Protein 4HDD (pdb70)

Secondary structure (DSSP, 8-state):
-----SSHHHHHHHHH--TTS---------------S-GGGHHHHHHHHHHHHH-TT-HHHHT-

Foldseek 3Di:
DDDDDPDVVVVVVVQVVVVVVDHDDDDDDDDDDDDDPDVVCVVVVVVVVVVCVVPVPPCVNVVD

Radius of gyration: 19.25 Å; Cα contacts (8 Å, |Δi|>4): 17; chains: 1; bounding box: 50×25×36 Å

GO terms:
  GO:0042802 identical protein binding (F, IPI)
  GO:0005886 plasma membrane (C, IDA)
  GO:0004252 serine-type endopeptidase activity (F, IDA)
  GO:0006508 proteolysis (P, IDA)
  GO:0004175 endopeptidase activity (F, IMP)
  GO:0006508 proteolysis (P, IMP)

Organism: Escherichia coli (strain K12) (NCBI:txid83333)

Solvent-accessible surface area: 6335 Å² total

Sequence (64 aa):
LLITSSFANPRVAQAFVDYATQGVILTIQQHNQSDVWLADESQAERVRAEELARFLENPADPRYLAA

B-factor: mean 21.72, std 10.85, range [8.59, 74.93]

InterPro domains:
  IPR022732 Peptidase S54, GlpG peptidase, N-terminal [PF12122] (1-82)
  IPR022764 Peptidase S54, rhomboid domain [PF01694] (133-268)
  IPR023662 Rhomboid protease GlpG [MF_01594] (1-274)
  IPR023662 Rhomboid protease GlpG [TIGR04239] (4-269)
  IPR035952 Rhomboid-like superfamily [G3DSA:1.20.1540.10] (91-271)
  IPR035952 Rhomboid-like superfamily [SSF144091] (92-267)
  IPR038236 GlpG peptidase, N-terminal domain superfamily [G3DSA:3.30.70.2350] (1-67)

Structure (mmCIF, N/CA/C/O backbone):
data_4HDD
#
_entry.id   4HDD
#
_cell.length_a   51.760
_cell.length_b   51.760
_cell.length_c   91.560
_cell.angle_alpha   90.000
_cell.angle_beta   90.000
_cell.angle_gamma   90.000
#
_symmetry.space_group_name_H-M   'I 4 2 2'
#
loop_
_entity.id
_entity.type
_entity.pdbx_description
1 polymer 'Rhomboid protease GlpG'
2 non-polymer 'ACETATE ION'
3 water water
#
loop_
_atom_site.group_PDB
_atom_site.id
_atom_site.type_symbol
_atom_site.label_atom_id
_atom_site.label_alt_id
_atom_site.label_comp_id
_atom_site.label_asym_id
_atom_site.label_entity_id
_atom_site.label_seq_id
_atom_site.pdbx_PDB_ins_code
_atom_site.Cartn_x
_atom_site.Cartn_y
_atom_site.Cartn_z
_atom_site.occupancy
_atom_site.B_iso_or_equiv
_atom_site.auth_seq_id
_atom_site.auth_comp_id
_atom_site.auth_asym_id
_atom_site.auth_atom_id
_atom_site.pdbx_PDB_model_num
ATOM 1 N N . LEU A 1 1 ? 18.094 22.539 39.775 1.00 18.37 2 LEU A N 1
ATOM 2 C CA A LEU A 1 1 ? 16.968 23.016 38.978 0.58 21.68 2 LEU A CA 1
ATOM 3 C CA B LEU A 1 1 ? 16.963 23.017 38.988 0.42 21.74 2 LEU A CA 1
ATOM 4 C C . LEU A 1 1 ? 15.789 22.040 38.932 1.00 17.40 2 LEU A C 1
ATOM 5 O O . LEU A 1 1 ? 15.954 20.816 38.974 1.00 13.79 2 LEU A O 1
ATOM 51 N N . ILE A 1 3 ? 13.170 20.335 36.930 1.00 12.90 4 ILE A N 1
ATOM 52 C CA . ILE A 1 3 ? 13.015 19.903 35.550 1.00 12.20 4 ILE A CA 1
AT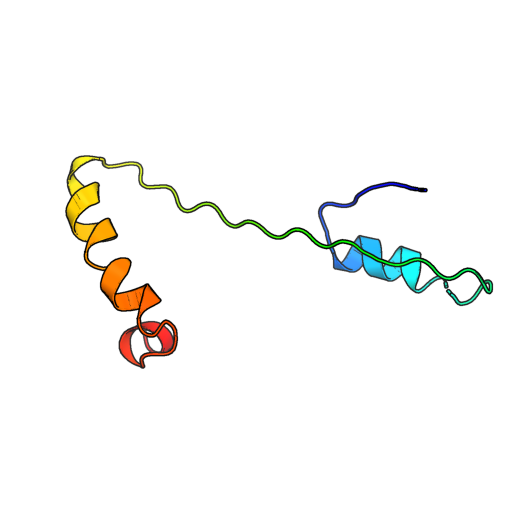OM 53 C C . ILE A 1 3 ? 11.570 19.941 35.076 1.00 13.01 4 ILE A C 1
ATOM 54 O O . ILE A 1 3 ? 11.259 20.497 34.021 1.00 15.75 4 ILE A O 1
ATOM 70 N N . THR A 1 4 ? 10.700 19.316 35.871 1.00 10.88 5 THR A N 1
ATOM 71 C CA . THR A 1 4 ? 9.290 19.239 35.538 1.00 12.36 5 THR A CA 1
ATOM 72 C C . THR A 1 4 ? 8.541 18.688 36.747 1.00 10.84 5 THR A C 1
ATOM 73 O O . THR A 1 4 ? 9.114 18.463 37.807 1.00 11.11 5 THR A O 1
ATOM 84 N N . SER A 1 5 ? 7.250 18.493 36.553 1.00 11.53 6 SER A N 1
ATOM 85 C CA A SER A 1 5 ? 6.408 17.836 37.531 0.48 10.69 6 SER A CA 1
ATOM 86 C CA B SER A 1 5 ? 6.378 17.873 37.537 0.52 13.83 6 SER A CA 1
ATOM 87 C C . SER A 1 5 ? 5.445 16.876 36.841 1.00 12.08 6 SER A C 1
ATOM 88 O O . S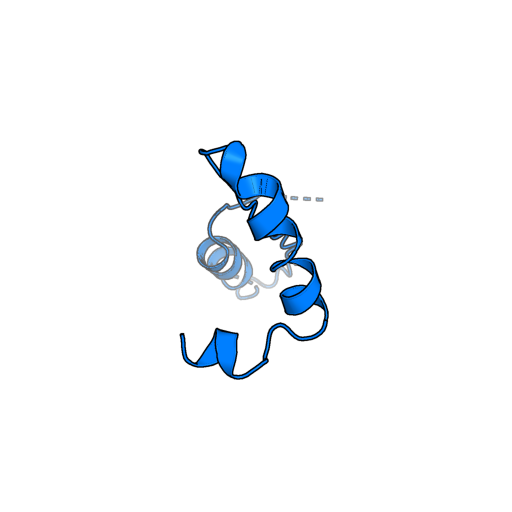ER A 1 5 ? 5.054 17.087 35.686 1.00 14.32 6 SER A O 1
ATOM 103 N N . PHE A 1 6 ? 5.076 15.825 37.551 1.00 10.35 7 PHE A N 1
ATOM 104 C CA . PHE A 1 6 ? 4.120 14.848 37.096 1.00 10.39 7 PHE A CA 1
ATOM 105 C C . PHE A 1 6 ? 3.050 14.671 38.156 1.00 11.81 7 PHE A C 1
ATOM 106 O O . PHE A 1 6 ? 3.358 14.597 39.344 1.00 12.26 7 PHE A O 1
ATOM 123 N N . ALA A 1 7 ? 1.799 14.502 37.743 1.00 12.65 8 ALA A N 1
ATOM 124 C CA . ALA A 1 7 ? 0.751 14.112 38.675 1.00 12.56 8 ALA A CA 1
ATOM 125 C C . ALA A 1 7 ? 0.970 12.689 39.181 1.00 12.55 8 ALA A C 1
ATOM 126 O O . ALA A 1 7 ? 0.765 12.399 40.377 1.00 17.25 8 ALA A O 1
ATOM 133 N N . ASN A 1 8 ? 1.341 11.769 38.290 1.00 13.51 9 ASN A N 1
ATOM 134 C CA . ASN A 1 8 ? 1.425 10.353 38.636 1.00 14.77 9 ASN A CA 1
ATOM 135 C C . ASN A 1 8 ? 2.830 10.045 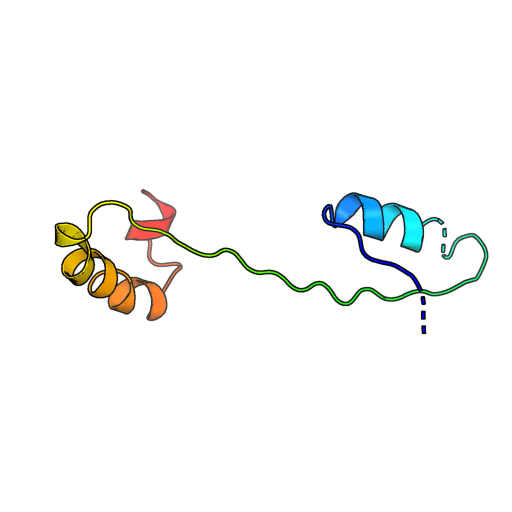39.169 1.00 14.29 9 ASN A C 1
ATOM 136 O O . ASN A 1 8 ? 3.816 10.176 38.452 1.00 12.83 9 ASN A O 1
ATOM 147 N N . PRO A 1 9 ? 2.928 9.677 40.455 1.00 14.68 10 PRO A N 1
ATOM 148 C CA . PRO A 1 9 ? 4.265 9.449 41.017 1.00 14.30 10 PRO A CA 1
ATOM 149 C C . PRO A 1 9 ? 5.026 8.290 40.392 1.00 14.04 10 PRO A C 1
ATOM 150 O O . PRO A 1 9 ? 6.258 8.309 40.373 1.00 13.51 10 PRO A O 1
ATOM 161 N N . ARG A 1 10 ? 4.312 7.303 39.873 1.00 13.81 11 ARG A N 1
ATOM 162 C CA . ARG A 1 10 ? 4.965 6.169 39.227 1.00 16.27 11 ARG A CA 1
ATOM 163 C C . ARG A 1 10 ? 5.567 6.580 37.885 1.00 14.01 11 ARG A C 1
ATOM 164 O O . ARG A 1 10 ? 6.596 6.062 37.485 1.00 13.43 11 ARG A O 1
ATOM 185 N N . VAL A 1 11 ? 4.904 7.513 37.203 1.00 12.10 12 VAL A N 1
ATOM 186 C CA . VAL A 1 11 ? 5.432 8.075 35.950 1.00 11.06 12 VAL A CA 1
ATOM 187 C C . VAL A 1 11 ? 6.695 8.883 36.261 1.00 9.79 12 VAL A C 1
ATOM 188 O O . VAL A 1 11 ? 7.711 8.708 35.624 1.00 10.24 12 VAL A O 1
ATOM 201 N N . ALA A 1 12 ? 6.650 9.732 37.268 1.00 10.19 13 ALA A N 1
ATOM 202 C CA . ALA A 1 12 ? 7.858 10.484 37.670 1.00 9.16 13 ALA A CA 1
ATOM 203 C C . ALA A 1 12 ? 8.989 9.532 38.008 1.00 9.68 13 ALA A C 1
ATOM 204 O O . ALA A 1 12 ? 10.107 9.715 37.579 1.00 9.66 13 ALA A O 1
ATOM 211 N N . GLN A 1 13 ? 8.694 8.494 38.788 1.00 10.44 14 GLN A N 1
ATOM 212 C CA . GLN A 1 13 ? 9.724 7.568 39.220 1.00 11.21 14 GLN A CA 1
ATOM 213 C C . GLN A 1 13 ? 10.296 6.781 38.032 1.00 10.26 14 GLN A C 1
ATOM 214 O O . GLN A 1 13 ? 11.463 6.485 38.015 1.00 10.68 14 GLN A O 1
ATOM 228 N N . ALA A 1 14 ? 9.479 6.438 37.036 1.00 10.68 15 ALA A N 1
ATOM 229 C CA . ALA A 1 14 ? 9.986 5.765 35.827 1.00 11.91 15 ALA A CA 1
ATOM 230 C C . ALA A 1 14 ? 11.023 6.633 35.129 1.00 10.35 15 ALA A C 1
ATOM 231 O O . ALA A 1 14 ? 12.036 6.136 34.652 1.00 11.77 15 ALA A O 1
ATOM 238 N N . PHE A 1 15 ? 10.748 7.936 35.023 1.00 9.47 16 PHE A N 1
ATOM 239 C CA . PHE A 1 15 ? 11.697 8.852 34.396 1.00 9.55 16 PHE A CA 1
ATOM 240 C C . PHE A 1 15 ? 13.012 8.913 35.209 1.00 9.23 16 PHE A C 1
ATOM 241 O O . PHE A 1 15 ? 14.117 8.829 34.641 1.00 10.99 16 PHE A O 1
ATOM 258 N N . VAL A 1 16 ? 12.885 9.058 36.524 1.00 8.90 17 VAL A N 1
ATOM 259 C CA . VAL A 1 16 ? 14.033 9.116 37.427 1.00 9.86 17 VAL A CA 1
ATOM 260 C C . VAL A 1 16 ? 14.834 7.829 37.330 1.00 10.32 17 VAL A C 1
ATOM 261 O O . VAL A 1 16 ? 16.054 7.863 37.189 1.00 11.05 17 VAL A O 1
ATOM 274 N N . ASP A 1 17 ? 14.156 6.687 37.309 1.00 9.76 18 ASP A N 1
ATOM 275 C CA . ASP A 1 17 ? 14.847 5.405 37.236 1.00 11.80 18 ASP A CA 1
ATOM 276 C C . ASP A 1 17 ? 15.597 5.282 35.924 1.00 11.56 18 ASP A C 1
ATOM 277 O O . ASP A 1 17 ? 16.734 4.826 35.882 1.00 13.36 18 ASP A O 1
ATOM 286 N N . TYR A 1 18 ? 14.964 5.712 34.848 1.00 11.60 19 TYR A N 1
ATOM 287 C CA . TYR A 1 18 ? 15.627 5.626 33.545 1.00 12.57 19 TYR A CA 1
ATOM 288 C C . TYR A 1 18 ? 16.873 6.523 33.552 1.00 11.30 19 TYR A C 1
ATOM 289 O O . TYR A 1 18 ? 17.946 6.117 33.124 1.00 13.85 19 TYR A O 1
ATOM 324 N N . ALA A 1 20 ? 18.737 7.431 35.947 1.00 13.81 21 ALA A N 1
ATOM 325 C CA . ALA A 1 20 ? 19.792 6.843 36.757 1.00 15.90 21 ALA A CA 1
ATOM 326 C C . ALA A 1 20 ? 20.597 5.836 35.942 1.00 18.13 21 ALA A C 1
ATOM 327 O O . ALA A 1 20 ? 21.800 5.711 36.166 1.00 19.86 21 ALA A O 1
ATOM 334 N N . THR A 1 21 ? 19.967 5.124 34.999 1.0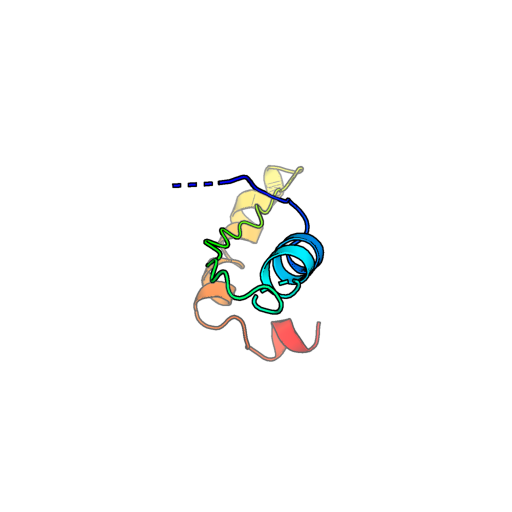0 19.14 22 THR A N 1
ATOM 335 C CA . THR A 1 21 ? 20.703 4.139 34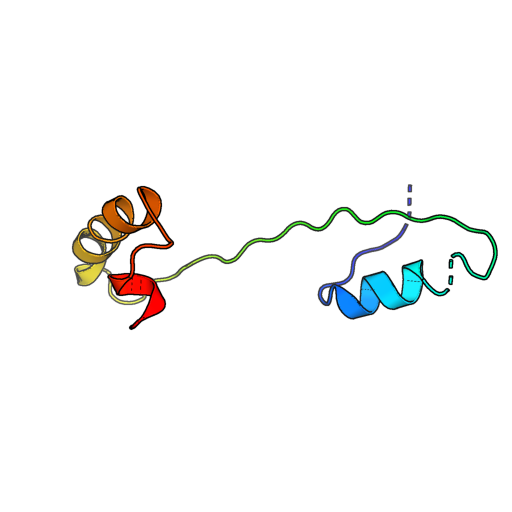.189 1.00 22.57 22 THR A CA 1
ATOM 336 C C . THR A 1 21 ? 21.619 4.837 33.184 1.00 24.50 22 THR A C 1
ATOM 337 O O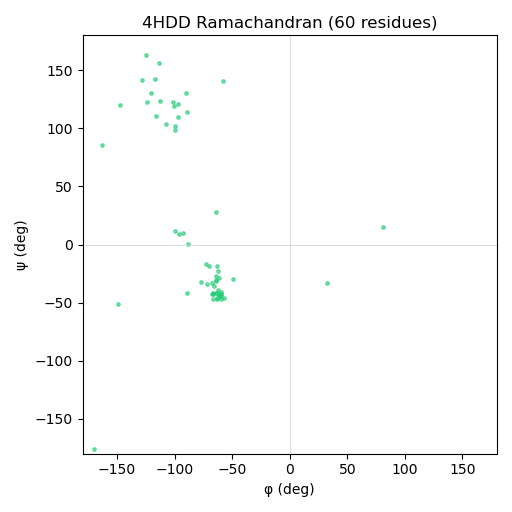 . THR A 1 21 ? 22.565 4.238 32.627 1.00 25.84 22 THR A O 1
ATOM 348 N N . GLN A 1 22 ? 21.353 6.113 32.959 1.00 25.27 23 GLN A N 1
ATOM 349 C CA . GLN A 1 22 ? 22.211 6.930 32.120 1.00 26.85 23 GLN A CA 1
ATOM 350 C C . GLN A 1 22 ? 23.208 7.730 32.946 1.00 25.41 23 GLN A C 1
ATOM 351 O O . GLN A 1 22 ? 23.896 8.592 32.405 1.00 28.65 23 GLN A O 1
ATOM 365 N N . GLY A 1 23 ? 23.297 7.449 34.245 1.00 25.32 24 GLY A N 1
ATOM 366 C CA . GLY A 1 23 ? 24.264 8.120 35.103 1.00 25.03 24 GLY A CA 1
ATOM 367 C C . GLY A 1 23 ? 23.880 9.505 35.596 1.00 24.92 24 GLY A C 1
ATOM 368 O O . GLY A 1 23 ? 24.709 10.259 36.121 1.00 28.19 24 GLY A O 1
ATOM 372 N N . VAL A 1 24 ? 22.613 9.850 35.461 1.00 19.71 25 VAL A N 1
ATOM 373 C CA . VAL A 1 24 ? 22.113 11.129 35.935 1.00 17.77 25 VAL A CA 1
ATOM 374 C C . VAL A 1 24 ? 21.169 10.903 37.100 1.00 14.97 25 VAL A C 1
ATOM 375 O O . VAL A 1 24 ? 20.174 10.206 36.963 1.00 15.95 25 VAL A O 1
ATOM 388 N N . ILE A 1 25 ? 21.467 11.531 38.221 1.00 16.13 26 ILE A N 1
ATOM 389 C CA . ILE A 1 25 ? 20.702 11.347 39.445 1.00 15.40 26 ILE A CA 1
ATOM 390 C C . ILE A 1 25 ? 19.732 12.506 39.661 1.00 13.61 26 ILE A C 1
ATOM 391 O O . ILE A 1 25 ? 20.131 13.670 39.736 1.00 14.81 26 ILE A O 1
ATOM 407 N N . LEU A 1 26 ? 18.453 12.171 39.701 1.00 11.54 27 LEU A N 1
ATOM 408 C CA . LEU A 1 26 ? 17.383 13.121 39.939 1.00 9.92 27 LEU A CA 1
ATOM 409 C C . LEU A 1 26 ? 16.758 12.751 41.286 1.00 10.11 27 LEU A C 1
ATOM 410 O O . LEU A 1 26 ? 16.806 11.599 41.716 1.00 12.39 27 LEU A O 1
ATOM 426 N N . THR A 1 27 ? 16.127 13.720 41.934 1.00 9.05 28 THR A N 1
ATOM 427 C CA . THR A 1 27 ? 15.355 13.466 43.124 1.00 8.76 28 THR A CA 1
ATOM 428 C C . THR A 1 27 ? 13.947 13.998 42.914 1.00 8.59 28 THR A C 1
ATOM 429 O O . THR A 1 27 ? 13.666 14.763 41.988 1.00 10.08 28 THR A O 1
ATOM 440 N N . ILE A 1 28 ? 13.027 13.541 43.761 1.00 10.04 29 ILE A N 1
ATOM 441 C CA . ILE A 1 28 ? 11.623 13.911 43.658 1.00 9.72 29 ILE A CA 1
ATOM 442 C C . ILE A 1 28 ? 11.179 14.594 44.948 1.00 10.34 29 ILE A C 1
ATOM 443 O O . ILE A 1 28 ? 11.383 14.073 46.041 1.00 12.89 29 ILE A O 1
ATOM 459 N N . GLN A 1 29 ? 10.543 15.747 44.791 1.00 12.25 30 GLN A N 1
ATOM 460 C CA . GLN A 1 29 ? 9.819 16.388 45.845 1.00 14.48 30 GLN A CA 1
ATOM 461 C C . GLN A 1 29 ? 8.369 16.048 45.608 1.00 15.21 30 GLN A C 1
ATOM 462 O O . GLN A 1 29 ? 7.723 16.605 44.733 1.00 14.14 30 GLN A O 1
ATOM 476 N N . GLN A 1 30 ? 7.873 15.094 46.388 1.00 18.53 31 GLN A N 1
ATOM 477 C CA . GLN A 1 30 ? 6.530 14.562 46.217 1.00 2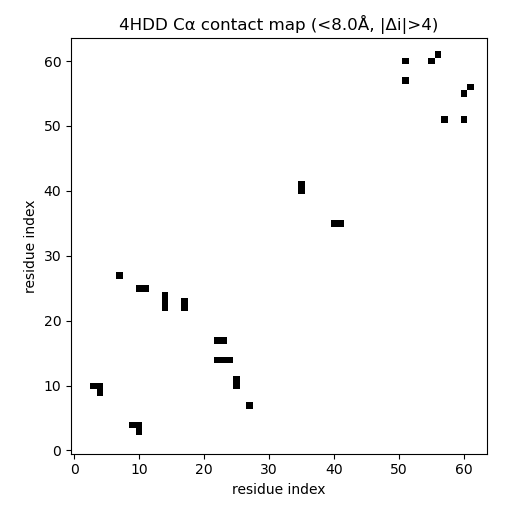1.40 31 GLN A CA 1
ATOM 478 C C . GLN A 1 30 ? 5.646 15.293 47.196 1.00 19.38 31 GLN A C 1
ATOM 479 O O . GLN A 1 30 ? 5.843 15.133 48.415 1.00 19.83 31 GLN A O 1
ATOM 493 N N . HIS A 1 31 ? 4.755 16.167 46.707 1.00 19.61 32 HIS A N 1
ATOM 494 C CA . HIS A 1 31 ? 3.843 16.858 47.601 1.00 22.34 32 HIS A CA 1
ATOM 495 C C . HIS A 1 31 ? 2.402 16.513 47.356 1.00 25.22 32 HIS A C 1
ATOM 496 O O . HIS A 1 31 ? 1.703 16.906 46.447 1.00 29.50 32 HIS A O 1
ATOM 511 N N . ASN A 1 32 ? 2.029 15.820 48.380 1.00 29.40 33 ASN A N 1
ATOM 512 C CA . ASN A 1 32 ? 0.898 15.005 48.525 1.00 30.00 33 ASN A CA 1
ATOM 513 C C . ASN A 1 32 ? -0.194 15.765 49.213 1.00 23.83 33 ASN A C 1
ATOM 514 O O . ASN A 1 32 ? 0.043 16.269 50.269 1.00 24.53 33 ASN A O 1
ATOM 525 N N . GLN A 1 33 ? -1.353 15.926 48.574 1.00 21.12 34 GLN A N 1
ATOM 526 C CA . GLN A 1 33 ? -2.462 16.529 49.306 1.00 19.68 34 GLN A CA 1
ATOM 527 C C . GLN A 1 33 ? -3.799 15.987 48.861 1.00 14.85 34 GLN A C 1
ATOM 528 O O . GLN A 1 33 ? -4.211 16.124 47.707 1.00 18.33 34 GLN A O 1
ATOM 542 N N . SER A 1 34 ? -4.490 15.390 49.814 1.00 11.78 35 SER A N 1
ATOM 543 C CA . SER A 1 34 ? -5.855 14.903 49.654 1.00 11.29 35 SER A CA 1
ATOM 544 C C . SER A 1 34 ? -6.813 15.790 50.414 1.00 10.95 35 SER A C 1
ATOM 545 O O . SER A 1 34 ? -6.864 15.728 51.634 1.00 11.24 35 SER A O 1
ATOM 553 N N . ASP A 1 35 ? -7.538 16.650 49.706 1.00 9.49 36 ASP A N 1
ATOM 554 C CA . ASP A 1 35 ? -8.458 17.595 50.355 1.00 10.90 36 ASP A CA 1
ATOM 555 C C . ASP A 1 35 ? -9.822 16.916 50.474 1.00 9.97 36 ASP A C 1
ATOM 556 O O . ASP A 1 35 ? -10.367 16.360 49.506 1.00 11.53 36 ASP A O 1
ATOM 565 N N . VAL A 1 36 ? -10.374 16.969 51.675 1.00 9.31 37 VAL A N 1
ATOM 566 C CA . VAL A 1 36 ? -11.612 16.304 51.995 1.00 8.85 37 VAL A CA 1
ATOM 567 C C . VAL A 1 36 ? -12.722 17.333 51.993 1.00 8.87 37 VAL A C 1
ATOM 568 O O . VAL A 1 36 ? -12.674 18.326 52.740 1.00 9.87 37 VAL A O 1
ATOM 581 N N . TRP A 1 37 ? -13.722 17.088 51.158 1.00 8.67 38 TRP A N 1
ATOM 582 C CA . TRP A 1 37 ? -14.827 18.019 50.899 1.00 9.40 38 TRP A CA 1
ATOM 583 C C . TRP A 1 37 ? -16.144 17.403 51.337 1.00 10.83 38 TRP A C 1
ATOM 584 O O . TRP A 1 37 ? -16.392 16.210 51.173 1.00 11.00 38 TRP A O 1
ATOM 605 N N . LEU A 1 38 ? -17.002 18.261 51.885 1.00 11.58 39 LEU A N 1
ATOM 606 C CA . LEU A 1 38 ? -18.338 17.892 52.316 1.00 12.06 39 LEU A CA 1
ATOM 607 C C . LEU A 1 38 ? -19.339 18.799 51.614 1.00 13.25 39 LEU A C 1
ATOM 608 O O . LEU A 1 38 ? -19.273 20.028 51.747 1.00 14.43 39 LEU A O 1
ATOM 624 N N . ALA A 1 39 ? -20.280 18.228 50.880 1.00 15.86 40 ALA A N 1
ATOM 625 C CA . ALA A 1 39 ? -21.269 19.048 50.170 1.00 18.61 40 ALA A CA 1
ATOM 626 C C . ALA A 1 39 ? -22.365 19.600 51.084 1.00 21.92 40 ALA A C 1
ATOM 627 O O . ALA A 1 39 ? -22.890 20.684 50.847 1.00 24.13 40 ALA A O 1
ATOM 634 N N . ASP A 1 40 ? -22.719 18.845 52.112 1.00 21.57 41 ASP A N 1
ATOM 635 C CA . ASP A 1 40 ? -23.874 19.160 52.944 1.00 24.72 41 ASP A CA 1
ATOM 636 C C . ASP A 1 40 ? -23.457 19.843 54.221 1.00 22.23 41 ASP A C 1
ATOM 637 O O . ASP A 1 40 ? -22.992 19.194 55.138 1.00 23.87 41 ASP A O 1
ATOM 646 N N . GLU A 1 41 ? -23.568 21.169 54.242 1.00 20.09 42 GLU A N 1
ATOM 647 C CA . GLU A 1 41 ? -22.987 21.966 55.307 1.00 18.94 42 GLU A CA 1
ATOM 648 C C . GLU A 1 41 ? -23.586 21.628 56.643 1.00 16.69 42 GLU A C 1
ATOM 649 O O . GLU A 1 41 ? -22.939 21.841 57.650 1.00 15.82 42 GLU A O 1
ATOM 661 N N . SER A 1 42 ? -24.790 21.063 56.677 1.00 15.66 43 SER A N 1
ATOM 662 C CA . SER A 1 42 ? -25.417 20.785 57.974 1.00 16.86 43 SER A CA 1
ATOM 663 C C . SER A 1 42 ? -24.711 19.661 58.717 1.00 16.04 43 SER A C 1
ATOM 664 O O . SER A 1 42 ? -24.877 19.538 59.928 1.00 17.88 43 SER A O 1
ATOM 672 N N . GLN A 1 43 ? -23.917 18.857 57.995 1.00 16.51 44 GLN A N 1
ATOM 673 C CA . GLN A 1 43 ? -23.124 17.776 58.591 1.00 17.73 44 GLN A CA 1
ATOM 674 C C . GLN A 1 43 ? -21.728 18.233 59.055 1.00 14.13 44 GLN A C 1
ATOM 675 O O . GLN A 1 43 ? -20.953 17.425 59.550 1.00 15.52 44 GLN A O 1
ATOM 689 N N . ALA A 1 44 ? -21.393 19.510 58.896 1.00 13.10 45 ALA A N 1
ATOM 690 C CA . ALA A 1 44 ? -20.011 19.936 59.146 1.00 12.66 45 ALA A CA 1
ATOM 691 C C . ALA A 1 44 ? -19.542 19.698 60.585 1.00 14.39 45 ALA A C 1
ATOM 692 O O . ALA A 1 44 ? -18.434 19.219 60.811 1.00 15.25 45 ALA A O 1
ATOM 699 N N . GLU A 1 45 ? -20.389 20.018 61.549 1.00 17.48 46 GLU A N 1
ATOM 700 C CA . GLU A 1 45 ? -19.979 19.919 62.934 1.00 19.97 46 GLU A CA 1
ATOM 701 C C . GLU A 1 45 ? -19.746 18.455 63.284 1.00 22.53 46 GLU A C 1
ATOM 702 O O . GLU A 1 45 ? -18.764 18.128 63.958 1.00 23.59 46 GLU A O 1
ATOM 712 N N . ARG A 1 46 ? -20.641 17.586 62.809 1.00 21.61 47 ARG A N 1
ATOM 713 C CA . ARG A 1 46 ? -20.531 16.154 63.047 1.00 24.81 47 ARG A CA 1
ATOM 714 C C . ARG A 1 46 ? -19.220 15.627 62.471 1.00 20.66 47 ARG A C 1
ATOM 715 O O . ARG A 1 46 ? -18.507 14.860 63.123 1.00 21.62 47 ARG A O 1
ATOM 736 N N . VAL A 1 47 ? -18.912 16.011 61.229 1.00 16.55 48 VAL A N 1
ATOM 737 C CA . VAL A 1 47 ? -17.674 15.570 60.586 1.00 12.63 48 VAL A CA 1
ATOM 738 C C . VAL A 1 47 ? -16.451 16.085 61.345 1.00 10.88 48 VAL A C 1
ATOM 739 O O . VAL A 1 47 ? -15.472 15.368 61.531 1.00 12.34 48 VAL A O 1
ATOM 752 N N . ARG A 1 48 ? -16.475 17.321 61.792 1.00 12.87 49 ARG A N 1
ATOM 753 C CA . ARG A 1 48 ? -15.327 17.878 62.504 1.00 13.92 49 ARG A CA 1
ATOM 754 C C . ARG A 1 48 ? -15.119 17.210 63.852 1.00 15.64 49 ARG A C 1
ATOM 755 O O . ARG A 1 48 ? -13.966 16.989 64.274 1.00 17.78 49 ARG A O 1
ATOM 776 N N . ALA A 1 49 ? -16.215 16.808 64.495 1.00 17.25 50 ALA A N 1
ATOM 777 C CA . ALA A 1 49 ? -16.103 16.060 65.764 1.00 17.98 50 ALA A CA 1
ATOM 778 C C . ALA A 1 49 ? -15.413 14.730 65.542 1.00 14.44 50 ALA A C 1
ATOM 779 O O . ALA A 1 49 ? -14.510 14.314 66.292 1.00 14.95 50 ALA A O 1
ATOM 786 N N . GLU A 1 50 ? -15.845 14.025 64.495 1.00 13.78 51 GLU A N 1
ATOM 787 C CA A GLU A 1 50 ? -15.235 12.729 64.162 0.52 11.33 51 GLU A CA 1
ATOM 788 C CA B GLU A 1 50 ? -15.240 12.745 64.168 0.48 13.29 51 GLU A CA 1
ATOM 789 C C . GLU A 1 50 ? -13.792 12.903 63.737 1.00 11.24 51 GLU A C 1
ATOM 790 O O . GLU A 1 50 ? -12.934 12.061 64.082 1.00 11.30 51 GLU A O 1
ATOM 813 N N . LEU A 1 51 ? -13.511 13.966 62.995 1.00 11.06 52 LEU A N 1
ATOM 814 C CA . LEU A 1 51 ? -12.146 14.213 62.549 1.00 11.21 52 LEU A CA 1
ATOM 815 C C . LEU A 1 51 ? -11.218 14.371 63.767 1.00 11.02 52 LEU A C 1
ATOM 816 O O . LEU A 1 51 ? -10.107 13.845 63.795 1.00 10.74 52 LEU A O 1
ATOM 832 N N . ALA A 1 52 ? -11.681 15.063 64.808 1.00 11.95 53 ALA A N 1
ATOM 833 C CA . ALA A 1 52 ? -10.853 15.245 66.001 1.00 12.39 53 ALA A CA 1
ATOM 834 C C . ALA A 1 52 ? -10.480 13.899 66.623 1.00 13.25 53 ALA A C 1
ATOM 835 O O . ALA A 1 52 ? -9.338 13.647 66.993 1.00 13.22 53 ALA A O 1
ATOM 842 N N . ARG A 1 53 ? -11.454 13.008 66.690 1.00 11.02 54 ARG A N 1
ATOM 843 C CA . ARG A 1 53 ? -11.215 11.671 67.223 1.00 11.35 54 ARG A CA 1
ATOM 844 C C . ARG A 1 53 ? -10.272 10.854 66.313 1.00 9.92 54 ARG A C 1
ATOM 845 O O . ARG A 1 53 ? -9.354 10.188 66.785 1.00 11.03 54 ARG A O 1
ATOM 866 N N . PHE A 1 54 ? -10.483 10.950 65.009 1.00 9.87 55 PHE A N 1
ATOM 867 C CA . PHE A 1 54 ? -9.674 10.240 64.027 1.00 9.32 55 PHE A CA 1
ATOM 868 C C . PHE A 1 54 ? -8.215 10.665 64.120 1.00 10.33 55 PHE A C 1
ATOM 869 O O . PHE A 1 54 ? -7.325 9.842 64.116 1.00 11.55 55 PHE A O 1
ATOM 886 N N . LEU A 1 55 ? -7.954 11.965 64.231 1.00 10.36 56 LEU A N 1
ATOM 887 C CA . LEU A 1 55 ? -6.585 12.494 64.244 1.00 11.43 56 LEU A CA 1
ATOM 888 C C . LEU A 1 55 ? -5.829 11.997 65.473 1.00 11.93 56 LEU A C 1
ATOM 889 O O . LEU A 1 55 ? -4.622 11.832 65.445 1.00 13.46 56 LEU A O 1
ATOM 905 N N . GLU A 1 56 ? -6.549 11.791 66.569 1.00 13.80 57 GLU A N 1
ATOM 906 C CA . GLU A 1 56 ? -5.927 11.289 67.798 1.00 16.30 57 GLU A CA 1
ATOM 907 C C . GLU A 1 56 ? -5.363 9.865 67.600 1.00 14.88 57 GLU A C 1
ATOM 908 O O . GLU A 1 56 ? -4.341 9.483 68.208 1.00 16.93 57 GLU A O 1
ATOM 920 N N . ASN A 1 57 ? -5.991 9.085 66.721 1.00 14.78 58 ASN A N 1
ATOM 921 C CA . ASN A 1 57 ? -5.496 7.759 66.349 1.00 17.63 58 ASN A CA 1
ATOM 922 C C . ASN A 1 57 ? -6.120 7.207 65.048 1.00 16.30 58 ASN A C 1
ATOM 923 O O . ASN A 1 57 ? -7.093 6.460 65.075 1.00 16.14 58 ASN A O 1
ATOM 934 N N . PRO A 1 58 ? -5.551 7.559 63.895 1.00 15.34 59 PRO A N 1
ATOM 935 C CA . PRO A 1 58 ? -6.134 7.141 62.608 1.00 16.98 59 PRO A CA 1
ATOM 936 C C . PRO A 1 58 ? -6.138 5.625 62.405 1.00 18.94 59 PRO A C 1
ATOM 937 O O . PRO A 1 58 ? -6.889 5.103 61.598 1.00 20.94 59 PRO A O 1
ATOM 948 N N . ALA A 1 59 ? -5.317 4.929 63.170 1.00 18.45 60 ALA A N 1
ATOM 949 C CA . ALA A 1 59 ? -5.209 3.477 63.041 1.00 20.01 60 ALA A CA 1
ATOM 950 C C . ALA A 1 59 ? -6.140 2.723 63.981 1.00 20.17 60 ALA A C 1
ATOM 951 O O . ALA A 1 59 ? -6.048 1.501 64.072 1.00 21.99 60 ALA A O 1
ATOM 958 N N . ASP A 1 60 ? -7.066 3.427 64.644 1.00 17.31 61 ASP A N 1
ATOM 959 C CA . ASP A 1 60 ? -8.012 2.764 65.552 1.00 18.07 61 ASP A CA 1
ATOM 960 C C . ASP A 1 60 ? -8.789 1.725 64.764 1.00 17.41 61 ASP A C 1
ATOM 961 O O . ASP A 1 60 ? -9.145 1.970 63.610 1.00 15.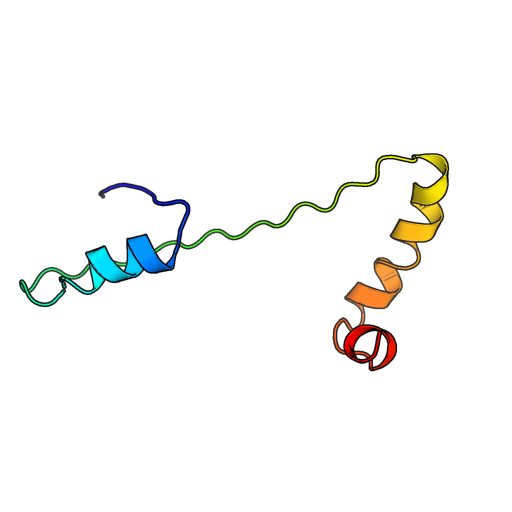97 61 ASP A O 1
ATOM 970 N N . PRO A 1 61 ? -9.053 0.553 65.373 1.00 17.72 62 PRO A N 1
ATOM 971 C CA . PRO A 1 61 ? -9.840 -0.465 64.689 1.00 16.42 62 PRO A CA 1
ATOM 972 C C . PRO A 1 61 ? -11.145 0.050 64.084 1.00 15.80 62 PRO A C 1
ATOM 973 O O . PRO A 1 61 ? -11.580 -0.511 63.107 1.00 16.10 62 PRO A O 1
ATOM 984 N N . ARG A 1 62 ? -11.779 1.075 64.654 1.00 15.03 63 ARG A N 1
ATOM 985 C CA . ARG A 1 62 ? -13.051 1.553 64.097 1.00 14.39 63 ARG A CA 1
ATOM 986 C C . ARG A 1 62 ? -12.853 2.057 62.656 1.00 14.25 63 ARG A C 1
ATOM 987 O O . ARG A 1 62 ? -13.768 1.967 61.833 1.00 16.44 63 ARG A O 1
ATOM 1008 N N . TYR A 1 63 ? -11.657 2.551 62.354 1.00 11.93 64 TYR A N 1
ATOM 1009 C CA . TYR A 1 63 ? -11.382 3.044 61.005 1.00 13.42 64 TYR A CA 1
ATOM 1010 C C . TYR A 1 63 ? -10.855 1.903 60.142 1.00 14.15 64 TYR A C 1
ATOM 1011 O O . TYR A 1 63 ? -11.227 1.803 58.986 1.00 17.52 64 TYR A O 1
ATOM 1029 N N . LEU A 1 64 ? -9.981 1.062 60.657 1.00 15.85 65 LEU A N 1
ATOM 1030 C CA . LEU A 1 64 ? -9.449 -0.054 59.878 1.00 17.99 65 LEU A CA 1
ATOM 1031 C C . LEU A 1 64 ? -10.524 -1.022 59.457 1.00 18.70 65 LEU A C 1
ATOM 1032 O O . LEU A 1 64 ? -10.468 -1.605 58.368 1.00 20.20 65 LEU A O 1
ATOM 1048 N N . ALA A 1 65 ? -11.474 -1.277 60.328 1.00 18.74 66 ALA A N 1
ATOM 1049 C CA . ALA A 1 65 ? -12.445 -2.319 60.065 1.00 23.11 66 ALA A CA 1
ATOM 1050 C C . ALA A 1 65 ? -13.763 -1.811 59.534 1.00 20.80 66 ALA A C 1
ATOM 1051 O O . ALA A 1 65 ? -14.710 -2.563 59.465 1.00 22.94 66 ALA A O 1
ATOM 1058 N N A ALA A 1 66 ? -13.835 -0.548 59.139 1.00 19.33 67 ALA A N 1
ATOM 1059 C CA A ALA A 1 66 ? -15.061 0.000 58.562 1.00 19.98 67 ALA A CA 1
ATOM 1060 C C A ALA A 1 66 ? -15.474 -0.717 57.278 1.00 25.57 67 ALA A C 1
ATOM 1061 O O A ALA A 1 66 ? -14.629 -1.242 56.549 1.00 28.00 67 ALA A O 1
#